Protein AF-A0A7K4FZY6-F1 (afdb_monomer_lite)

Structure (mmCIF, N/CA/C/O backbone):
data_AF-A0A7K4FZY6-F1
#
_entry.id   AF-A0A7K4FZY6-F1
#
loop_
_atom_site.group_PDB
_atom_site.id
_atom_site.type_symbol
_atom_site.label_atom_id
_atom_site.label_alt_id
_atom_site.label_comp_id
_atom_site.label_asym_id
_atom_site.label_entity_id
_atom_site.label_seq_id
_atom_site.pdbx_PDB_ins_code
_atom_site.Cartn_x
_atom_site.Cartn_y
_atom_site.Cartn_z
_atom_site.occupancy
_atom_site.B_iso_or_equiv
_atom_site.auth_seq_id
_atom_site.auth_comp_id
_atom_site.auth_asym_id
_atom_site.auth_atom_id
_atom_site.pdbx_PDB_model_num
ATOM 1 N N . MET A 1 1 ? -3.973 12.099 24.419 1.00 55.47 1 MET A N 1
ATOM 2 C CA . MET A 1 1 ? -2.926 11.462 23.584 1.00 55.47 1 MET A CA 1
ATOM 3 C C . MET A 1 1 ? -3.470 10.660 22.392 1.00 55.47 1 MET A C 1
ATOM 5 O O . MET A 1 1 ? -2.881 1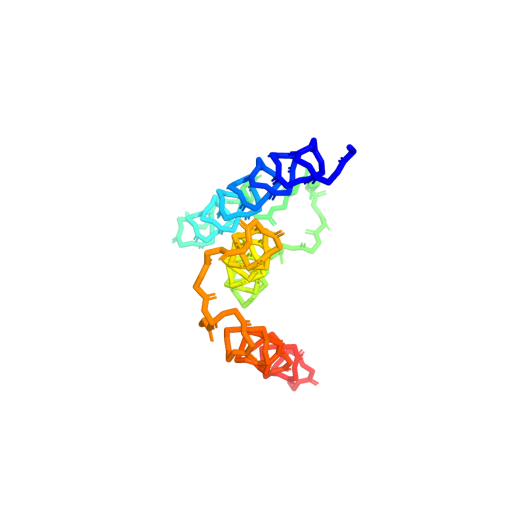0.756 21.328 1.00 55.47 1 MET A O 1
ATOM 9 N N . LYS A 1 2 ? -4.603 9.935 22.505 1.00 55.50 2 LYS A N 1
ATOM 10 C CA . LYS A 1 2 ? -5.163 9.098 21.412 1.00 55.50 2 LYS A CA 1
ATOM 11 C C . LYS A 1 2 ? -5.515 9.849 20.109 1.00 55.50 2 LYS A C 1
ATOM 13 O O . LYS A 1 2 ? -5.283 9.325 19.027 1.00 55.50 2 LYS A O 1
ATOM 18 N N . LEU A 1 3 ? -6.003 11.089 20.206 1.00 55.84 3 LEU A N 1
ATOM 19 C CA . LEU A 1 3 ? -6.379 11.920 19.046 1.00 55.84 3 LEU A CA 1
ATOM 20 C C . LEU A 1 3 ? -5.185 12.316 18.157 1.00 55.84 3 LEU A C 1
ATOM 22 O O . LEU A 1 3 ? -5.327 12.400 16.942 1.00 55.84 3 LEU A O 1
ATOM 26 N N . PHE A 1 4 ? -4.002 12.536 18.738 1.00 62.44 4 PHE A N 1
ATOM 27 C CA . PHE A 1 4 ? -2.813 12.940 17.977 1.00 62.44 4 PHE A CA 1
ATOM 28 C C . PHE A 1 4 ? -2.299 11.796 17.086 1.00 62.44 4 PHE A C 1
ATOM 30 O O . PHE A 1 4 ? -2.013 12.002 15.908 1.00 62.44 4 PHE A O 1
ATOM 37 N N . SER A 1 5 ? -2.287 10.564 17.607 1.00 67.25 5 SER A N 1
ATOM 38 C CA . SER A 1 5 ? -1.912 9.369 16.838 1.00 67.25 5 SER A CA 1
ATOM 39 C C . SER A 1 5 ? -2.895 9.043 15.708 1.00 67.25 5 SER A C 1
ATOM 41 O O . SER A 1 5 ? -2.467 8.579 14.650 1.00 67.25 5 SER A O 1
ATOM 43 N N . ALA A 1 6 ? -4.194 9.310 15.888 1.00 69.06 6 ALA A N 1
ATOM 44 C CA . ALA A 1 6 ? -5.203 9.076 14.851 1.00 69.06 6 ALA A CA 1
ATOM 45 C C . ALA A 1 6 ? -4.995 9.991 13.628 1.00 69.06 6 ALA A C 1
ATOM 47 O O . ALA A 1 6 ? -4.981 9.524 12.484 1.00 69.06 6 ALA A O 1
ATOM 48 N N . ARG A 1 7 ? -4.716 11.281 13.864 1.00 75.50 7 ARG A N 1
ATOM 49 C CA . ARG A 1 7 ? -4.408 12.250 12.799 1.00 75.50 7 ARG A CA 1
ATOM 50 C C . ARG A 1 7 ? -3.153 11.883 12.013 1.00 75.50 7 ARG A C 1
ATOM 52 O O . ARG A 1 7 ? -3.179 11.906 10.786 1.00 75.50 7 ARG A O 1
ATOM 59 N N . ILE A 1 8 ? -2.084 11.485 12.703 1.00 81.69 8 ILE A N 1
ATOM 60 C CA . ILE A 1 8 ? -0.846 11.035 12.050 1.00 81.69 8 ILE A CA 1
ATOM 61 C C . ILE A 1 8 ? -1.111 9.782 11.207 1.00 81.69 8 ILE A C 1
ATOM 63 O O . ILE A 1 8 ? -0.686 9.713 10.058 1.00 81.69 8 ILE A O 1
ATOM 67 N N . SER A 1 9 ? -1.892 8.833 11.727 1.00 80.56 9 SER A N 1
ATOM 68 C CA . SER A 1 9 ? -2.255 7.613 10.992 1.00 80.56 9 SER A CA 1
ATO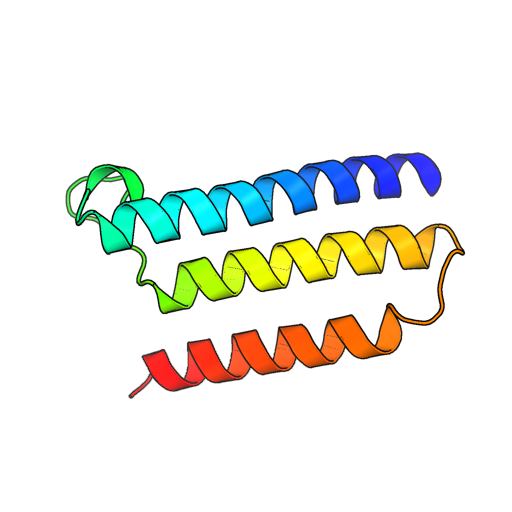M 69 C C . SER A 1 9 ? -3.109 7.909 9.750 1.00 80.56 9 SER A C 1
ATOM 71 O O . SER A 1 9 ? -2.951 7.253 8.722 1.00 80.56 9 SER A O 1
ATOM 73 N N . GLN A 1 10 ? -3.984 8.921 9.802 1.00 81.31 10 GLN A N 1
ATOM 74 C CA . GLN A 1 10 ? -4.740 9.399 8.634 1.00 81.31 10 GLN A CA 1
ATOM 75 C C . GLN A 1 10 ? -3.833 9.997 7.553 1.00 81.31 10 GLN A C 1
ATOM 77 O O . GLN A 1 10 ? -4.022 9.731 6.368 1.00 81.31 10 GLN A O 1
ATOM 82 N N . ILE A 1 11 ? -2.840 10.790 7.953 1.00 86.19 11 ILE A N 1
ATOM 83 C CA . ILE A 1 11 ? -1.883 11.375 7.009 1.00 86.19 11 ILE A CA 1
ATOM 84 C C . ILE A 1 11 ? -1.048 10.265 6.367 1.00 86.19 11 ILE A C 1
ATOM 86 O O . ILE A 1 11 ? -0.940 10.216 5.145 1.00 86.19 11 ILE A O 1
ATOM 90 N N . ILE A 1 12 ? -0.528 9.336 7.174 1.00 84.75 12 ILE A N 1
ATOM 91 C CA . ILE A 1 12 ? 0.268 8.203 6.688 1.00 84.75 12 ILE A CA 1
ATOM 92 C C . ILE A 1 12 ? -0.547 7.354 5.712 1.00 84.75 12 ILE A C 1
ATOM 94 O O . ILE A 1 12 ? -0.067 7.086 4.620 1.00 84.75 12 ILE A O 1
ATOM 98 N N . SER A 1 13 ? -1.788 6.994 6.053 1.00 85.62 13 SER A N 1
ATOM 99 C CA . SER A 1 13 ? -2.650 6.215 5.151 1.00 85.62 13 SER A CA 1
ATOM 100 C C . SER A 1 13 ? -2.897 6.914 3.817 1.00 85.62 13 SER A C 1
ATOM 102 O O . SER A 1 13 ? -2.789 6.272 2.775 1.00 85.62 13 SER A O 1
ATOM 104 N N . CYS A 1 14 ? -3.170 8.221 3.829 1.00 87.00 14 CYS A N 1
ATOM 105 C CA . CYS A 1 14 ? -3.324 9.005 2.604 1.00 87.00 14 CYS A CA 1
ATOM 106 C C . CYS A 1 14 ? -2.049 8.959 1.746 1.00 87.00 14 CYS A C 1
ATOM 108 O O . CYS A 1 14 ? -2.108 8.652 0.556 1.00 87.00 14 CYS A O 1
ATOM 110 N N . VAL A 1 15 ? -0.884 9.166 2.366 1.00 88.38 15 VAL A N 1
ATOM 111 C CA . VAL A 1 15 ? 0.416 9.092 1.686 1.00 88.38 15 VAL A CA 1
ATOM 112 C C . VAL A 1 15 ? 0.661 7.696 1.107 1.00 88.38 15 VAL A C 1
ATOM 114 O O . VAL A 1 15 ? 1.048 7.580 -0.052 1.00 88.38 15 VAL A O 1
ATOM 117 N N . THR A 1 16 ? 0.383 6.630 1.862 1.00 87.31 16 THR A N 1
ATOM 118 C CA . THR A 1 16 ? 0.539 5.239 1.405 1.00 87.31 16 THR A CA 1
ATOM 119 C C . THR A 1 16 ? -0.341 4.936 0.188 1.00 87.31 16 THR A C 1
ATOM 121 O O . THR A 1 16 ? 0.135 4.323 -0.768 1.00 87.31 16 THR A O 1
ATOM 124 N N . ILE A 1 17 ? -1.595 5.403 0.186 1.00 88.12 17 ILE A N 1
ATOM 125 C CA . ILE A 1 17 ? -2.511 5.251 -0.956 1.00 88.12 17 ILE A CA 1
ATOM 126 C C . ILE A 1 17 ? -1.964 5.993 -2.179 1.00 88.12 17 ILE A C 1
ATOM 128 O O . ILE A 1 17 ? -1.892 5.413 -3.263 1.00 88.12 17 ILE A O 1
ATOM 132 N N . CYS A 1 18 ? -1.536 7.247 -2.009 1.00 88.81 18 CYS A N 1
ATOM 133 C CA . CYS A 1 18 ? -0.968 8.048 -3.092 1.00 88.81 18 CYS A CA 1
ATOM 134 C C . CYS A 1 18 ? 0.274 7.391 -3.704 1.00 88.81 18 CYS A C 1
ATOM 136 O O . CYS A 1 18 ? 0.374 7.312 -4.924 1.00 88.81 18 CYS A O 1
ATOM 138 N N . ILE A 1 19 ? 1.185 6.865 -2.879 1.00 86.25 19 ILE A N 1
ATOM 139 C CA . ILE A 1 19 ? 2.369 6.136 -3.355 1.00 86.25 19 ILE A CA 1
ATOM 140 C C . ILE A 1 19 ? 1.949 4.917 -4.181 1.00 86.25 19 ILE A C 1
ATO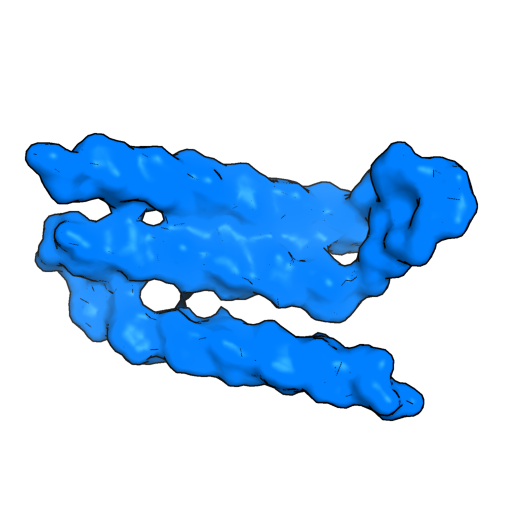M 142 O O . ILE A 1 19 ? 2.457 4.721 -5.283 1.00 86.25 19 ILE A O 1
ATOM 146 N N . GLY A 1 20 ? 0.982 4.133 -3.695 1.00 85.69 20 GLY A N 1
ATOM 147 C CA . GLY A 1 20 ? 0.447 2.993 -4.436 1.00 85.69 20 GLY A CA 1
ATOM 148 C C . GLY A 1 20 ? -0.106 3.386 -5.812 1.00 85.69 20 GLY A C 1
ATOM 149 O O . GLY A 1 20 ? 0.207 2.733 -6.805 1.00 85.69 20 GLY A O 1
ATOM 150 N N . PHE A 1 21 ? -0.851 4.492 -5.907 1.00 86.44 21 PHE A N 1
ATOM 151 C CA . PHE A 1 21 ? -1.330 5.011 -7.193 1.00 86.44 21 PHE A CA 1
ATOM 152 C C . PHE A 1 21 ? -0.203 5.497 -8.108 1.00 86.44 21 PHE A C 1
ATOM 154 O O . PHE A 1 21 ? -0.237 5.197 -9.298 1.00 86.44 21 PHE A O 1
ATOM 161 N N . ILE A 1 22 ? 0.801 6.200 -7.577 1.00 84.88 22 ILE A N 1
ATOM 162 C CA . ILE A 1 22 ? 1.956 6.676 -8.357 1.00 84.88 22 ILE A CA 1
ATOM 163 C C . ILE A 1 22 ? 2.692 5.494 -8.991 1.00 84.88 22 ILE A C 1
ATOM 165 O O . ILE A 1 22 ? 2.952 5.514 -10.192 1.00 84.88 22 ILE A O 1
ATOM 169 N N . VAL A 1 23 ? 2.968 4.443 -8.215 1.00 82.06 23 VAL A N 1
ATOM 170 C CA . VAL A 1 23 ? 3.638 3.237 -8.722 1.00 82.06 23 VAL A CA 1
ATOM 171 C C . VAL A 1 23 ? 2.743 2.495 -9.719 1.00 82.06 23 VAL A C 1
ATOM 173 O O . VAL A 1 23 ? 3.229 2.005 -10.731 1.00 82.06 23 VAL A O 1
ATOM 176 N N . CYS A 1 24 ? 1.429 2.442 -9.478 1.00 83.19 24 CYS A N 1
ATOM 177 C CA . CYS A 1 24 ? 0.458 1.838 -10.392 1.00 83.19 24 CYS A CA 1
ATOM 178 C C . CYS A 1 24 ? 0.446 2.540 -11.763 1.00 83.19 24 CYS A C 1
ATOM 180 O O . CYS A 1 24 ? 0.550 1.884 -12.797 1.00 83.19 24 CYS A O 1
ATOM 182 N N . ILE A 1 25 ? 0.409 3.876 -11.769 1.00 82.75 25 ILE A N 1
ATOM 183 C CA . ILE A 1 25 ? 0.484 4.698 -12.984 1.00 82.75 25 ILE A CA 1
ATOM 184 C C . ILE A 1 25 ? 1.854 4.551 -13.654 1.00 82.75 25 ILE A C 1
ATOM 186 O O . ILE A 1 25 ? 1.919 4.373 -14.866 1.00 82.75 25 ILE A O 1
ATOM 190 N N . GLY A 1 26 ? 2.937 4.574 -12.872 1.00 79.75 26 GLY A N 1
ATOM 191 C CA . GLY A 1 26 ? 4.296 4.354 -13.365 1.00 79.75 26 GLY A CA 1
ATOM 192 C C . GLY A 1 26 ? 4.468 3.002 -14.047 1.00 79.75 26 GLY A C 1
ATOM 193 O O . GLY A 1 26 ? 5.179 2.912 -15.040 1.00 79.75 26 GLY A O 1
ATOM 194 N N . TRP A 1 27 ? 3.786 1.970 -13.551 1.00 78.19 27 TRP A N 1
ATOM 195 C CA . TRP A 1 27 ? 3.811 0.636 -14.140 1.00 78.19 27 TRP A CA 1
ATOM 196 C C . TRP A 1 27 ? 2.979 0.559 -15.427 1.00 78.19 27 TRP A C 1
ATOM 198 O O . TRP A 1 27 ? 3.445 0.002 -16.411 1.00 78.19 27 TRP A O 1
ATOM 208 N N . ILE A 1 28 ? 1.781 1.161 -15.459 1.00 76.19 28 ILE A N 1
ATOM 209 C CA . ILE A 1 28 ? 0.916 1.187 -16.658 1.00 76.19 28 ILE A CA 1
ATOM 210 C C . ILE A 1 28 ? 1.552 1.986 -17.804 1.00 76.19 28 ILE A C 1
ATOM 212 O O . ILE A 1 28 ? 1.416 1.610 -18.965 1.00 76.19 28 ILE A O 1
ATOM 216 N N . LEU A 1 29 ? 2.218 3.097 -17.485 1.00 78.94 29 LEU A N 1
ATOM 217 C CA . LEU A 1 29 ? 2.879 3.960 -18.468 1.00 78.94 29 LEU A CA 1
ATOM 218 C C . LEU A 1 29 ? 4.312 3.511 -18.798 1.00 78.94 29 LEU A C 1
ATOM 220 O O . LEU A 1 29 ? 4.985 4.204 -19.557 1.00 78.94 29 LEU A O 1
ATOM 224 N N . ASP A 1 30 ? 4.773 2.395 -18.218 1.00 71.00 30 ASP A N 1
ATOM 225 C CA . ASP A 1 30 ? 6.136 1.863 -18.360 1.00 71.00 30 ASP A CA 1
ATOM 226 C C . ASP A 1 30 ? 7.216 2.934 -18.095 1.00 71.00 30 ASP A C 1
ATOM 228 O O . ASP A 1 30 ? 8.200 3.071 -18.815 1.00 71.00 30 ASP A O 1
ATOM 232 N N . ILE A 1 31 ? 6.994 3.769 -17.068 1.00 74.31 31 ILE A N 1
ATOM 233 C CA . ILE A 1 31 ? 7.925 4.820 -16.643 1.00 74.31 31 ILE A CA 1
ATOM 234 C C . ILE A 1 31 ? 8.820 4.234 -15.540 1.00 74.31 31 ILE A C 1
ATOM 236 O O . ILE A 1 31 ? 8.391 4.148 -14.380 1.00 74.31 31 ILE A O 1
ATOM 240 N N . PRO A 1 32 ? 10.087 3.878 -15.837 1.00 67.19 32 PRO A N 1
ATOM 241 C CA . PRO A 1 32 ? 10.959 3.183 -14.888 1.00 67.19 32 PRO A CA 1
ATOM 242 C C . PRO A 1 32 ? 11.257 4.031 -13.649 1.00 67.19 32 PRO A C 1
ATOM 244 O O . PRO A 1 32 ? 11.405 3.508 -12.553 1.00 67.19 32 PRO A O 1
ATOM 247 N N . PHE A 1 33 ? 11.270 5.358 -13.804 1.00 65.75 33 PHE A N 1
ATOM 248 C CA . PHE A 1 33 ? 11.540 6.313 -12.727 1.00 65.75 33 PHE A CA 1
ATOM 249 C C . PHE A 1 33 ? 10.441 6.359 -11.649 1.00 65.75 33 PHE A C 1
ATOM 251 O O . PHE A 1 33 ? 10.708 6.700 -10.501 1.00 65.75 33 PHE A O 1
ATOM 258 N N . LEU A 1 34 ? 9.194 6.022 -12.003 1.00 62.53 34 LEU A N 1
ATOM 259 C CA . LEU A 1 34 ? 8.076 5.981 -11.049 1.00 62.53 34 LEU A CA 1
ATOM 260 C C . LEU A 1 34 ? 7.937 4.612 -10.369 1.00 62.53 34 LEU A C 1
ATOM 262 O O . LEU A 1 34 ? 7.276 4.504 -9.338 1.00 62.53 34 LEU A O 1
ATOM 266 N N . THR A 1 35 ? 8.538 3.572 -10.946 1.00 61.00 35 THR A N 1
ATOM 267 C CA . THR A 1 35 ? 8.479 2.192 -10.441 1.00 61.00 35 THR A CA 1
ATOM 268 C C . THR A 1 35 ? 9.769 1.753 -9.754 1.00 61.00 35 THR A C 1
ATOM 270 O O . THR A 1 35 ? 9.746 0.798 -8.977 1.00 61.00 35 THR A O 1
ATOM 273 N N . SER A 1 36 ? 10.877 2.454 -9.994 1.00 61.72 36 SER A N 1
ATOM 274 C CA . SER A 1 36 ? 12.167 2.226 -9.358 1.00 61.72 36 SER A CA 1
ATOM 275 C C . SER A 1 36 ? 12.849 3.558 -9.053 1.00 61.72 36 SER A C 1
ATOM 277 O O . SER A 1 36 ? 13.129 4.360 -9.940 1.00 61.72 36 SER A O 1
ATOM 279 N N . ILE A 1 37 ? 13.110 3.795 -7.767 1.00 61.75 37 ILE A N 1
ATOM 280 C CA . ILE A 1 37 ? 13.777 5.015 -7.279 1.00 61.75 37 ILE A CA 1
ATOM 281 C C . ILE A 1 37 ? 15.277 4.993 -7.633 1.00 61.75 37 ILE A C 1
ATOM 283 O O . ILE A 1 37 ? 15.916 6.039 -7.706 1.00 61.75 37 ILE A O 1
ATOM 287 N N . ILE A 1 38 ? 15.844 3.804 -7.863 1.00 59.44 38 ILE A N 1
ATOM 288 C CA . ILE A 1 38 ? 17.257 3.600 -8.185 1.00 59.44 38 ILE A CA 1
ATOM 289 C C . ILE A 1 38 ? 17.340 2.971 -9.586 1.00 59.44 38 ILE A C 1
ATOM 291 O O . ILE A 1 38 ? 16.777 1.893 -9.788 1.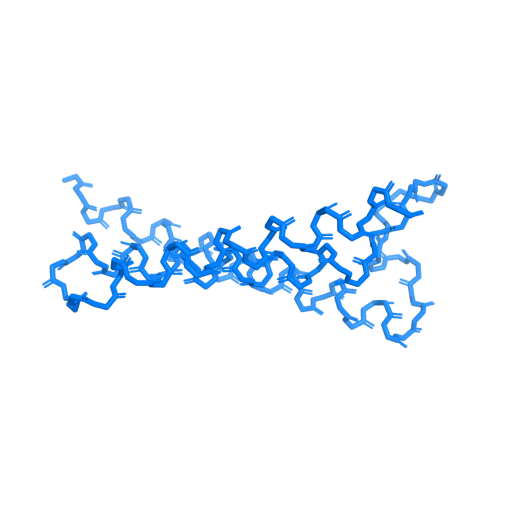00 59.44 38 ILE A O 1
ATOM 295 N N . PRO A 1 39 ? 18.030 3.595 -10.558 1.00 50.94 39 PRO A N 1
ATOM 296 C CA . PRO A 1 39 ? 18.334 2.934 -11.827 1.00 50.94 39 PRO A CA 1
ATOM 297 C C . PRO A 1 39 ? 19.158 1.663 -11.536 1.00 50.94 39 PRO A C 1
ATOM 299 O O . PRO A 1 39 ? 20.089 1.735 -10.742 1.00 50.94 39 PRO A O 1
ATOM 302 N N . ASP A 1 40 ? 18.769 0.518 -12.112 1.00 59.81 40 ASP A N 1
ATOM 303 C CA . ASP A 1 40 ? 19.208 -0.870 -11.803 1.00 59.81 40 ASP A CA 1
ATOM 304 C C . ASP A 1 40 ? 18.593 -1.573 -10.573 1.00 59.81 40 ASP A C 1
ATOM 306 O O . ASP A 1 40 ? 18.832 -2.764 -10.362 1.00 59.81 40 ASP A O 1
ATOM 310 N N . ALA A 1 41 ? 17.742 -0.918 -9.777 1.00 59.84 41 ALA A N 1
ATOM 311 C CA . ALA A 1 41 ? 17.009 -1.622 -8.722 1.00 59.84 41 ALA A CA 1
ATOM 312 C C . ALA A 1 41 ? 15.737 -2.295 -9.250 1.00 59.84 41 ALA A C 1
ATOM 314 O O . ALA A 1 41 ? 15.102 -1.818 -10.194 1.00 59.84 41 ALA A O 1
ATOM 315 N N . VAL A 1 42 ? 15.349 -3.387 -8.58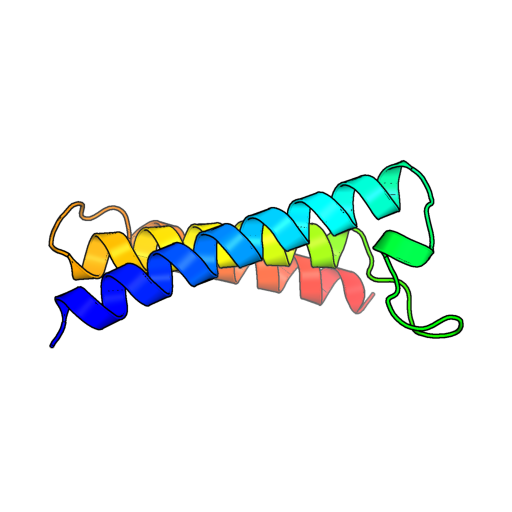0 1.00 62.31 42 VAL A N 1
ATOM 316 C CA . VAL A 1 42 ? 14.134 -4.163 -8.858 1.00 62.31 42 VAL A CA 1
ATOM 317 C C . VAL A 1 42 ? 12.934 -3.224 -8.984 1.00 62.31 42 VAL A C 1
ATOM 319 O O . VAL A 1 42 ? 12.520 -2.597 -8.008 1.00 62.31 42 VAL A O 1
ATOM 322 N N . THR A 1 43 ? 12.370 -3.143 -10.190 1.00 67.81 43 THR A N 1
ATOM 323 C CA . THR A 1 43 ? 11.149 -2.385 -10.453 1.00 67.81 43 THR A CA 1
ATOM 324 C C . THR A 1 43 ? 10.004 -2.967 -9.639 1.00 67.81 43 THR A C 1
ATOM 326 O O . THR A 1 43 ? 9.762 -4.178 -9.592 1.00 67.81 43 THR A O 1
ATOM 329 N N . MET A 1 44 ? 9.286 -2.086 -8.956 1.00 70.19 44 MET A N 1
ATOM 330 C CA . MET A 1 44 ? 8.168 -2.478 -8.123 1.00 70.19 44 MET A CA 1
ATOM 331 C C . MET A 1 44 ? 7.021 -2.973 -9.014 1.00 70.19 44 MET A C 1
ATOM 333 O O . MET A 1 44 ? 6.457 -2.220 -9.807 1.00 70.19 44 MET A O 1
ATOM 337 N N . LYS A 1 45 ? 6.690 -4.265 -8.907 1.00 73.25 45 LYS A N 1
ATOM 338 C CA . LYS A 1 45 ? 5.607 -4.891 -9.679 1.00 73.25 45 LYS A CA 1
ATOM 339 C C . LYS A 1 45 ? 4.245 -4.287 -9.314 1.00 73.25 45 LYS A C 1
ATOM 341 O O . LYS A 1 45 ? 4.009 -3.901 -8.167 1.00 73.25 45 LYS A O 1
ATOM 346 N N . PHE A 1 46 ? 3.316 -4.313 -10.269 1.00 77.56 46 PHE A N 1
ATOM 347 C CA . PHE A 1 46 ? 1.912 -3.918 -10.085 1.00 77.56 46 PHE A CA 1
ATOM 348 C C . PHE A 1 46 ? 1.229 -4.595 -8.878 1.00 77.56 46 PHE A C 1
ATOM 350 O O . PHE A 1 46 ? 0.428 -3.998 -8.164 1.00 77.56 46 PHE A O 1
ATOM 357 N N . SER A 1 47 ? 1.591 -5.844 -8.585 1.00 79.56 47 SER A N 1
ATOM 358 C CA . SER A 1 47 ? 1.132 -6.573 -7.394 1.00 79.56 47 SER A CA 1
ATOM 359 C C . SER A 1 47 ? 1.482 -5.865 -6.078 1.00 79.56 47 SER A C 1
ATOM 361 O O . SER A 1 47 ? 0.715 -5.880 -5.113 1.00 79.56 47 SER A O 1
ATOM 363 N N . THR A 1 48 ? 2.649 -5.228 -6.021 1.00 81.19 48 THR A N 1
ATOM 364 C CA . THR A 1 48 ? 3.120 -4.544 -4.818 1.00 81.19 48 THR A CA 1
ATOM 365 C C . THR A 1 48 ? 2.442 -3.184 -4.676 1.00 81.19 48 THR A C 1
ATOM 367 O O . THR A 1 48 ? 2.057 -2.821 -3.567 1.00 81.19 48 THR A O 1
ATOM 370 N N . SER A 1 49 ? 2.200 -2.462 -5.777 1.00 83.56 49 SER A N 1
ATOM 371 C CA . SER A 1 49 ? 1.466 -1.189 -5.733 1.00 83.56 49 SER A CA 1
ATOM 372 C C . SER A 1 49 ? 0.024 -1.372 -5.252 1.00 83.56 49 SER A C 1
ATOM 374 O O . SER A 1 49 ? -0.426 -0.614 -4.389 1.00 83.56 49 SER A O 1
ATOM 376 N N . ILE A 1 50 ? -0.664 -2.434 -5.691 1.00 83.06 50 ILE A N 1
ATOM 377 C CA . ILE A 1 50 ? -1.995 -2.786 -5.172 1.00 83.06 50 ILE A CA 1
ATOM 378 C C . ILE A 1 50 ? -1.948 -3.046 -3.660 1.00 83.06 50 ILE A C 1
ATOM 380 O O . ILE A 1 50 ? -2.794 -2.550 -2.915 1.00 83.06 50 ILE A O 1
ATOM 384 N N . SER A 1 51 ? -0.920 -3.755 -3.187 1.00 83.38 51 SER A N 1
ATOM 385 C CA . SER A 1 51 ? -0.753 -4.070 -1.765 1.00 83.38 51 SER A CA 1
ATOM 386 C C . SER A 1 51 ? -0.568 -2.797 -0.928 1.00 83.38 51 SER A C 1
ATOM 388 O O . SER A 1 51 ? -1.134 -2.687 0.160 1.00 83.38 51 SER A O 1
ATOM 390 N N . PHE A 1 52 ? 0.148 -1.797 -1.456 1.00 84.62 52 PHE A N 1
ATOM 391 C CA . PHE A 1 52 ? 0.280 -0.478 -0.828 1.00 84.62 52 PHE A CA 1
ATOM 392 C C . PHE A 1 52 ? -1.058 0.265 -0.735 1.00 84.62 52 PHE A C 1
ATOM 394 O O . PHE A 1 52 ? -1.385 0.792 0.331 1.00 84.62 52 PHE A O 1
ATOM 401 N N . ILE A 1 53 ? -1.868 0.256 -1.800 1.00 86.31 53 ILE A N 1
ATOM 402 C CA . ILE A 1 53 ? -3.200 0.884 -1.794 1.00 86.31 53 ILE A CA 1
ATOM 403 C C . ILE A 1 53 ? -4.083 0.247 -0.710 1.00 86.31 53 ILE A C 1
ATOM 405 O O . ILE A 1 53 ? -4.634 0.954 0.137 1.00 86.31 53 ILE A O 1
ATOM 409 N N . PHE A 1 54 ? -4.173 -1.087 -0.683 1.00 83.25 54 PHE A N 1
ATOM 410 C CA . PHE A 1 54 ? -4.977 -1.809 0.309 1.00 83.25 54 PHE A CA 1
ATOM 411 C C . PHE A 1 54 ? -4.466 -1.607 1.740 1.00 83.25 54 PHE A C 1
ATOM 413 O O . PHE A 1 54 ? -5.265 -1.416 2.662 1.00 83.25 54 PHE A O 1
ATOM 420 N N . SER A 1 55 ? -3.148 -1.584 1.942 1.00 82.94 55 SER A N 1
ATOM 421 C CA . SER A 1 55 ? -2.544 -1.301 3.247 1.00 82.94 55 SER A CA 1
ATOM 422 C C . SER A 1 55 ? -2.892 0.112 3.739 1.00 82.94 55 SER A C 1
ATOM 424 O O . SER A 1 55 ? -3.346 0.287 4.872 1.00 82.94 55 SER A O 1
ATOM 426 N N . GLY A 1 56 ? -2.812 1.122 2.867 1.00 84.88 56 GLY A N 1
ATOM 427 C CA . GLY A 1 56 ? -3.210 2.489 3.202 1.00 84.88 56 GLY A CA 1
ATOM 428 C C . GLY A 1 56 ? -4.699 2.615 3.556 1.00 84.88 56 GLY A C 1
ATOM 429 O O . GLY A 1 56 ? -5.039 3.224 4.573 1.00 84.88 56 GLY A O 1
ATOM 430 N N . ILE A 1 57 ? -5.591 1.957 2.804 1.00 84.25 57 ILE A N 1
ATOM 431 C CA . ILE A 1 57 ? -7.034 1.893 3.121 1.00 84.25 57 ILE A CA 1
ATOM 432 C C . ILE A 1 57 ? -7.262 1.253 4.499 1.00 84.25 57 ILE A C 1
ATOM 434 O O . ILE A 1 57 ? -8.085 1.724 5.287 1.00 84.25 57 ILE A O 1
ATOM 438 N N . THR A 1 58 ? -6.492 0.218 4.826 1.00 82.81 58 THR A N 1
ATOM 439 C CA . THR A 1 58 ? -6.567 -0.473 6.121 1.00 82.81 58 THR A CA 1
ATOM 440 C C . THR A 1 58 ? -6.206 0.449 7.271 1.00 82.81 58 THR A C 1
ATOM 442 O O . THR A 1 58 ? -6.966 0.564 8.231 1.00 82.81 58 THR A O 1
ATOM 445 N N . ILE A 1 59 ? -5.078 1.152 7.156 1.00 81.56 59 ILE A N 1
ATOM 446 C CA . ILE A 1 59 ? -4.610 2.099 8.172 1.00 81.56 59 ILE A CA 1
ATOM 447 C C . ILE A 1 59 ? -5.632 3.231 8.357 1.00 81.56 59 ILE A C 1
ATOM 449 O O . ILE A 1 59 ? -5.907 3.629 9.492 1.00 81.56 59 ILE A O 1
ATOM 453 N N . TYR A 1 60 ? -6.257 3.708 7.274 1.00 81.69 60 TYR A N 1
ATOM 454 C CA . TYR A 1 60 ? -7.307 4.726 7.345 1.00 81.69 60 TYR A CA 1
ATOM 455 C C . TYR A 1 60 ? -8.526 4.243 8.149 1.00 81.69 60 TYR A C 1
ATOM 457 O O . TYR A 1 60 ? -9.014 4.951 9.036 1.00 81.69 60 TYR A O 1
ATOM 465 N N . PHE A 1 61 ? -8.994 3.020 7.883 1.00 76.44 61 PHE A N 1
ATOM 466 C CA . PHE A 1 61 ? -10.126 2.422 8.597 1.00 76.44 61 PHE A CA 1
ATOM 467 C C . PHE A 1 61 ? -9.802 2.092 10.060 1.00 76.44 61 PHE A C 1
ATOM 469 O O . PHE A 1 61 ? -10.634 2.353 10.930 1.00 76.44 61 PHE A O 1
ATOM 476 N N . ILE A 1 62 ? -8.596 1.590 10.356 1.00 76.25 62 ILE A N 1
ATOM 477 C CA . ILE A 1 62 ? -8.120 1.370 11.734 1.00 76.25 62 ILE A CA 1
ATOM 478 C C . ILE A 1 62 ? -8.075 2.694 12.500 1.00 76.25 62 ILE A C 1
ATOM 480 O O . ILE A 1 62 ? -8.528 2.759 13.643 1.00 76.25 62 ILE A O 1
ATOM 484 N N . SER A 1 63 ? -7.562 3.757 11.873 1.00 75.19 63 SER A N 1
ATOM 485 C CA . SER A 1 63 ? -7.491 5.078 12.499 1.00 75.19 63 SER A CA 1
ATOM 486 C C . SER A 1 63 ? -8.888 5.598 12.861 1.00 75.19 63 SER A C 1
ATOM 488 O O . SER A 1 63 ? -9.105 6.047 13.987 1.00 75.19 63 SER A O 1
ATOM 490 N N . LYS A 1 64 ? -9.875 5.422 11.969 1.00 72.06 64 LYS A N 1
ATOM 491 C CA . LYS A 1 64 ? -11.281 5.762 12.250 1.00 72.06 64 LYS A CA 1
ATOM 492 C C . LYS A 1 64 ? -11.924 4.901 13.342 1.00 72.06 64 LYS A C 1
ATOM 494 O O . LYS A 1 64 ? -12.660 5.437 14.169 1.00 72.06 64 LYS A O 1
ATOM 499 N N . TYR A 1 65 ? -11.634 3.599 13.371 1.00 72.19 65 TYR A N 1
ATOM 500 C CA . TYR A 1 65 ? -12.112 2.697 14.425 1.00 72.19 65 TYR A CA 1
ATOM 501 C C . TYR A 1 65 ? -11.617 3.145 15.807 1.00 72.19 65 TYR A C 1
ATOM 503 O O . TYR A 1 65 ? -12.383 3.182 16.770 1.00 72.19 65 TYR A O 1
ATOM 511 N N . ASN A 1 66 ? -10.352 3.567 15.890 1.00 67.94 66 ASN A N 1
ATOM 512 C CA . ASN A 1 66 ? -9.740 4.040 17.131 1.00 67.94 66 ASN A CA 1
ATOM 513 C C . ASN A 1 66 ? -10.332 5.381 17.625 1.00 67.94 66 ASN A C 1
ATOM 515 O O . ASN A 1 66 ? -10.229 5.703 18.808 1.00 67.94 66 ASN A O 1
ATOM 519 N N . GLU A 1 67 ? -10.997 6.145 16.747 1.00 66.06 67 GLU A N 1
ATOM 520 C CA . GLU A 1 67 ? -11.769 7.354 17.087 1.00 66.06 67 GLU A CA 1
ATOM 521 C C . GLU A 1 67 ? -13.216 7.055 17.547 1.00 66.06 67 GLU A C 1
ATOM 523 O O . GLU A 1 67 ? -13.995 7.978 17.782 1.00 66.06 67 GLU A O 1
ATOM 528 N N . GLY A 1 68 ? -13.598 5.781 17.712 1.00 62.19 68 GLY A N 1
ATOM 529 C CA . GLY A 1 68 ? -14.907 5.380 18.249 1.00 62.19 68 GLY A CA 1
ATOM 530 C C . GLY A 1 68 ? -16.064 5.499 17.252 1.00 62.19 68 GLY A C 1
ATOM 531 O O . GLY A 1 68 ? -17.224 5.306 17.617 1.00 62.19 68 GLY A O 1
ATOM 532 N N . LYS A 1 69 ? -15.770 5.797 15.982 1.00 59.28 69 LYS A N 1
ATOM 533 C CA . LYS A 1 69 ? -16.754 5.811 14.902 1.00 59.28 69 LYS A CA 1
ATOM 534 C C . LYS A 1 69 ? -16.539 4.593 14.012 1.00 59.28 69 LYS A C 1
ATOM 536 O O . LYS A 1 69 ? -15.567 4.533 13.268 1.00 59.28 69 LYS A O 1
ATOM 541 N N . ILE A 1 70 ? -17.558 3.729 14.020 1.00 53.38 70 ILE A N 1
ATOM 542 C CA . ILE A 1 70 ? -17.876 2.708 13.012 1.00 53.38 70 ILE A CA 1
ATOM 543 C C . ILE A 1 70 ? -17.227 1.326 13.263 1.00 53.38 70 ILE A C 1
ATOM 545 O O . ILE A 1 70 ? -16.035 1.117 13.055 1.00 53.38 70 ILE A O 1
ATOM 549 N N . GLY A 1 71 ? -18.066 0.337 13.611 1.00 56.56 71 GLY A N 1
ATOM 550 C CA . GLY A 1 71 ? -17.728 -1.089 13.792 1.00 56.56 71 GLY A CA 1
ATOM 551 C C . GLY A 1 71 ? -17.370 -1.862 12.511 1.00 56.56 71 GLY A C 1
ATOM 552 O O . GLY A 1 71 ? -17.445 -3.082 12.489 1.00 56.56 71 GLY A O 1
ATOM 553 N N . ILE A 1 72 ? -16.979 -1.166 11.438 1.00 57.94 72 ILE A N 1
ATOM 554 C CA . ILE A 1 72 ? -16.599 -1.763 10.142 1.00 57.94 72 ILE A CA 1
ATOM 555 C C . ILE A 1 72 ? -15.085 -2.074 10.106 1.00 57.94 72 ILE A C 1
ATOM 557 O O . ILE A 1 72 ? -14.631 -2.908 9.326 1.00 57.94 72 ILE A O 1
ATOM 561 N N . GLY A 1 73 ? -14.292 -1.474 11.007 1.00 57.19 73 GLY A N 1
ATOM 562 C CA . GLY A 1 73 ? -12.839 -1.678 11.077 1.00 57.19 73 GLY A CA 1
ATOM 563 C C . GLY A 1 73 ? -12.407 -3.126 11.342 1.00 57.19 73 GLY A C 1
ATOM 564 O O . GLY A 1 73 ? -11.363 -3.537 10.851 1.00 57.19 73 GLY A O 1
ATOM 565 N N . GLN A 1 74 ? -13.211 -3.933 12.043 1.00 61.16 74 GLN A N 1
ATOM 566 C CA . GLN A 1 74 ? -12.857 -5.329 12.344 1.00 61.16 74 GLN A CA 1
ATOM 567 C C . GLN A 1 74 ? -12.895 -6.258 11.123 1.00 61.16 74 GLN A C 1
ATOM 569 O O . GLN A 1 74 ? -12.216 -7.278 11.136 1.00 61.16 74 GLN A O 1
ATOM 574 N N . ILE A 1 75 ? -13.651 -5.911 10.074 1.00 64.31 75 ILE A N 1
ATOM 575 C CA . ILE A 1 75 ? -13.768 -6.727 8.854 1.00 64.31 75 ILE A CA 1
ATOM 576 C C . ILE A 1 75 ? -12.765 -6.257 7.794 1.00 64.31 75 ILE A C 1
ATOM 578 O O . ILE A 1 75 ? -12.172 -7.076 7.098 1.00 64.31 75 ILE A O 1
ATOM 582 N N . THR A 1 76 ? -12.506 -4.949 7.707 1.00 68.50 76 THR A N 1
ATOM 583 C CA . THR A 1 76 ? -11.574 -4.388 6.715 1.00 68.50 76 THR A CA 1
ATOM 584 C C . THR A 1 76 ? -10.125 -4.836 6.937 1.00 68.50 76 THR A C 1
ATOM 586 O O . THR A 1 76 ? -9.408 -5.062 5.970 1.00 68.50 76 THR A O 1
ATOM 589 N N . VAL A 1 77 ? -9.689 -4.995 8.190 1.00 69.50 77 VAL A N 1
ATOM 590 C CA . VAL A 1 77 ? -8.309 -5.398 8.530 1.00 69.50 77 VAL A CA 1
ATOM 591 C C . VAL A 1 77 ? -7.958 -6.828 8.098 1.00 69.50 77 VAL A C 1
ATOM 593 O O . VAL A 1 77 ? -6.919 -7.010 7.465 1.00 69.50 77 VAL A O 1
ATOM 596 N N . PRO A 1 78 ? -8.776 -7.857 8.385 1.00 74.00 78 PRO A N 1
ATOM 597 C CA . PRO A 1 78 ? -8.486 -9.201 7.900 1.00 74.00 78 PRO A CA 1
ATOM 598 C C . PRO A 1 78 ? -8.633 -9.308 6.378 1.00 74.00 78 PRO A C 1
ATOM 600 O O . PRO A 1 78 ? -7.850 -10.024 5.759 1.00 74.00 78 PRO A O 1
ATOM 603 N N . ILE A 1 79 ? -9.571 -8.571 5.759 1.00 76.44 79 ILE A N 1
ATOM 604 C CA . ILE A 1 79 ? -9.758 -8.604 4.299 1.00 76.44 79 ILE A CA 1
ATOM 605 C C . ILE A 1 79 ? -8.504 -8.115 3.571 1.00 76.44 79 ILE A C 1
ATOM 607 O O . ILE A 1 79 ? -8.051 -8.745 2.618 1.00 76.44 79 ILE A O 1
ATOM 611 N N . SER A 1 80 ? -7.907 -7.016 4.029 1.00 73.75 80 SER A N 1
ATOM 612 C CA . SER A 1 80 ? -6.725 -6.451 3.388 1.00 73.75 80 SER A CA 1
ATOM 613 C C . SER A 1 80 ? -5.476 -7.272 3.667 1.00 73.75 80 SER A C 1
ATOM 615 O O . SER A 1 80 ? -4.673 -7.464 2.758 1.00 73.75 80 SER A O 1
ATOM 617 N N . GLY A 1 81 ? -5.344 -7.821 4.878 1.00 75.50 81 GLY A N 1
ATOM 618 C CA . GLY A 1 81 ? -4.287 -8.774 5.205 1.00 75.50 81 GLY A CA 1
ATOM 619 C C . GLY A 1 81 ? -4.340 -10.005 4.301 1.00 75.50 81 GLY A C 1
ATOM 620 O O . GLY A 1 81 ? -3.312 -10.428 3.779 1.00 75.50 81 GLY A O 1
ATOM 621 N N . PHE A 1 82 ? -5.540 -10.526 4.039 1.00 78.81 82 PHE A N 1
ATOM 622 C CA . PHE A 1 82 ? -5.738 -11.658 3.139 1.00 78.81 82 PHE A CA 1
ATOM 623 C C . PHE A 1 82 ? -5.401 -11.316 1.680 1.00 78.81 82 PHE A C 1
ATOM 625 O O . PHE A 1 82 ? -4.718 -12.090 1.014 1.00 78.81 82 PHE A O 1
ATOM 632 N N . VAL A 1 83 ? -5.804 -10.135 1.195 1.00 76.06 83 VAL A N 1
ATOM 633 C CA . VAL A 1 83 ? -5.450 -9.652 -0.154 1.00 76.06 83 VAL A CA 1
ATOM 634 C C . VAL A 1 83 ? -3.934 -9.503 -0.306 1.00 76.06 83 VAL A C 1
ATOM 636 O O . VAL A 1 83 ? -3.374 -9.988 -1.286 1.00 76.06 83 VAL A O 1
ATOM 639 N N . VAL A 1 84 ? -3.253 -8.896 0.670 1.00 77.12 84 VAL A N 1
ATOM 640 C CA . VAL A 1 84 ? -1.786 -8.752 0.652 1.00 77.12 84 VAL A CA 1
ATOM 641 C C . VAL A 1 84 ? -1.103 -10.119 0.690 1.00 77.12 84 VAL A C 1
ATOM 643 O O . VAL A 1 84 ? -0.154 -10.349 -0.057 1.00 77.12 84 VAL A O 1
ATOM 646 N N . PHE A 1 85 ? -1.603 -11.044 1.514 1.00 78.69 85 PHE A N 1
ATOM 647 C CA . PHE A 1 85 ? -1.078 -12.404 1.597 1.00 78.69 85 PHE A CA 1
ATOM 648 C C . PHE A 1 85 ? -1.209 -13.148 0.263 1.00 78.69 85 PHE A C 1
ATOM 650 O O . PHE A 1 85 ? -0.231 -13.724 -0.207 1.00 78.69 85 PHE A O 1
ATOM 657 N N . LEU A 1 86 ? -2.377 -13.083 -0.387 1.00 76.88 86 LEU A N 1
ATOM 658 C CA . LEU A 1 86 ? -2.592 -13.684 -1.706 1.00 76.88 86 LEU A CA 1
ATOM 659 C C . LEU A 1 86 ? -1.668 -13.083 -2.769 1.00 76.88 86 LEU A C 1
ATOM 661 O O . LEU A 1 86 ? -1.060 -13.820 -3.547 1.00 76.88 86 LEU A O 1
ATOM 665 N N . PHE A 1 87 ? -1.515 -11.758 -2.788 1.00 72.38 87 PHE A N 1
ATOM 666 C CA . PHE A 1 87 ? -0.627 -11.090 -3.740 1.00 72.38 87 PHE A CA 1
ATOM 667 C C . PHE A 1 87 ? 0.849 -11.440 -3.518 1.00 72.38 87 PHE A C 1
ATOM 669 O O . PHE A 1 87 ? 1.580 -11.618 -4.491 1.00 72.38 87 PHE A O 1
ATOM 676 N N . MET A 1 88 ? 1.285 -11.589 -2.264 1.00 71.56 88 MET A N 1
ATOM 677 C CA . MET A 1 88 ? 2.645 -12.032 -1.940 1.00 71.56 88 MET A CA 1
ATOM 678 C C . MET A 1 88 ? 2.873 -13.513 -2.254 1.00 71.56 88 MET A C 1
ATOM 680 O O . MET A 1 88 ? 3.927 -13.858 -2.778 1.00 71.56 88 MET A O 1
ATOM 684 N N . ALA A 1 89 ? 1.885 -14.378 -2.015 1.00 69.44 89 ALA A N 1
ATOM 685 C CA . ALA A 1 89 ? 1.958 -15.790 -2.393 1.00 69.44 89 ALA A CA 1
ATOM 686 C C . ALA A 1 89 ? 2.053 -15.973 -3.919 1.00 69.44 89 ALA A C 1
ATOM 688 O O . ALA A 1 89 ? 2.800 -16.825 -4.388 1.00 69.44 89 ALA A O 1
ATOM 689 N N . THR A 1 90 ? 1.364 -15.124 -4.690 1.00 70.19 90 THR A N 1
ATOM 690 C CA . THR A 1 90 ? 1.399 -15.137 -6.166 1.00 70.19 90 THR A CA 1
ATOM 691 C C . THR A 1 90 ? 2.762 -14.708 -6.731 1.00 70.19 90 THR A C 1
ATOM 693 O O . THR A 1 90 ? 3.101 -15.050 -7.856 1.00 70.19 90 THR A O 1
ATOM 696 N N . LEU A 1 91 ? 3.573 -13.963 -5.970 1.00 61.94 91 LEU A N 1
ATOM 697 C CA . LEU A 1 91 ? 4.931 -13.574 -6.375 1.00 61.94 91 LEU A CA 1
ATOM 698 C C . LEU A 1 91 ? 5.975 -14.680 -6.169 1.00 61.94 91 LEU A C 1
ATOM 700 O O . LEU A 1 91 ? 7.085 -14.544 -6.682 1.00 61.94 91 LEU A O 1
ATOM 704 N N . LEU A 1 92 ? 5.642 -15.721 -5.396 1.00 57.66 92 LEU A N 1
ATOM 705 C CA . LEU A 1 92 ? 6.545 -16.824 -5.060 1.00 57.66 92 LEU A CA 1
ATOM 706 C C . LEU A 1 92 ? 6.531 -17.966 -6.096 1.00 57.66 92 LEU A C 1
ATOM 708 O O . LEU A 1 92 ? 7.365 -18.865 -6.005 1.00 57.66 92 LEU A O 1
ATOM 712 N N . THR A 1 93 ? 5.585 -17.940 -7.039 1.00 51.97 93 THR A N 1
ATOM 713 C CA . THR A 1 93 ? 5.440 -18.882 -8.166 1.00 51.97 93 THR A CA 1
ATOM 714 C C . THR A 1 93 ? 5.970 -18.280 -9.454 1.00 51.97 93 THR A C 1
ATOM 716 O O . THR A 1 93 ? 6.692 -18.998 -10.176 1.00 51.97 93 THR A O 1
#

pLDDT: mean 73.26, std 10.32, range [50.94, 88.81]

Radius of gyration: 15.1 Å; chains: 1; bounding box: 37×32×42 Å

Secondary structure (DSSP, 8-state):
-HHHHHHHHHHHHHHHHHHHHHHHHHHHTT-HHHH-SSTTS----HHHHHHHHHHHHHHHHHHHHHTT-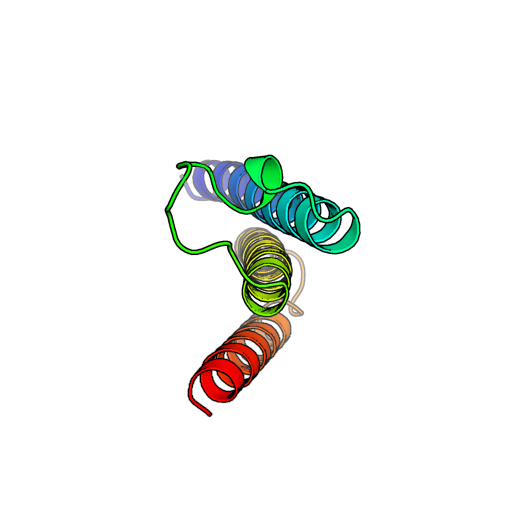-TTHHHHHHHHHHHHHHHHHHT--

Foldseek 3Di:
DLLVVLVVLLVVLVVLLVLLVQLLVCVVVVPQVSQDVDVVDDGNDNLVSVLSNLVSVLSNLVSCVSVVPDPCSVVSNVVSVVSNVVSVVVVVD

Sequence (93 aa):
MKLFSARISQIISCVTICIGFIVCIGWILDIPFLTSIIPDAVTMKFSTSISFIFSGITIYFISKYNEGKIGIGQITVPISGFVVFLFMATLLT